Protein AF-A0A920VU21-F1 (afdb_monomer)

Sequence (80 aa):
MLNFELIKKAEINSEFYPFFTIQDVFLNKEDHKKIATDFPNINKGGSFHLNSLLWREIQAFKFNFLEGDQMRTILKINFK

Mean predicted aligned error: 7.99 Å

Structure (mmCIF, N/CA/C/O backbone):
data_AF-A0A920VU21-F1
#
_entry.id   AF-A0A920VU21-F1
#
loop_
_atom_site.group_PDB
_atom_site.id
_atom_site.type_symbol
_atom_site.label_atom_id
_atom_site.label_alt_id
_atom_site.label_comp_id
_atom_site.label_asym_id
_atom_site.label_entity_id
_atom_site.label_seq_id
_atom_site.pdbx_PDB_ins_code
_atom_site.Cartn_x
_atom_site.Cartn_y
_atom_site.Cartn_z
_atom_site.occupancy
_atom_site.B_iso_or_equiv
_atom_site.auth_seq_id
_atom_site.auth_comp_id
_atom_site.auth_asym_id
_atom_site.auth_atom_id
_atom_site.pdbx_PDB_model_num
ATOM 1 N N . MET A 1 1 ? 2.974 7.551 -6.952 1.00 76.62 1 MET A N 1
ATOM 2 C CA . MET A 1 1 ? 2.759 8.114 -5.598 1.00 76.62 1 MET A CA 1
ATOM 3 C C . MET A 1 1 ? 1.389 7.682 -5.088 1.00 76.62 1 MET A C 1
ATOM 5 O O . MET A 1 1 ? 0.462 7.603 -5.889 1.00 76.62 1 MET A O 1
ATOM 9 N N . LEU A 1 2 ? 1.273 7.346 -3.799 1.00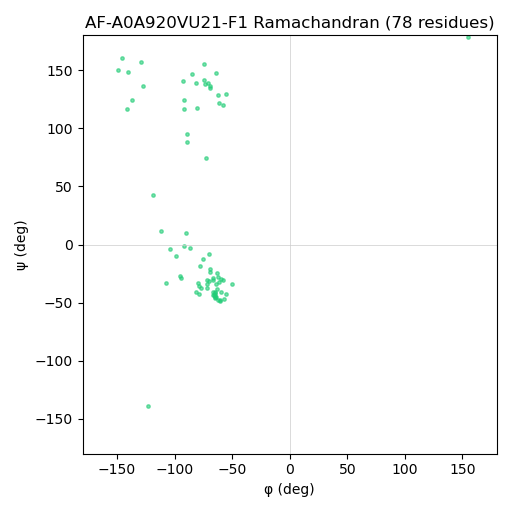 85.50 2 LEU A N 1
ATOM 10 C CA . LEU A 1 2 ? 0.034 6.829 -3.201 1.00 85.50 2 LEU A CA 1
ATOM 11 C C . LEU A 1 2 ? -0.900 7.965 -2.765 1.00 85.50 2 LEU A C 1
ATOM 13 O O . LEU A 1 2 ? -0.441 9.009 -2.302 1.00 85.50 2 LEU A O 1
ATOM 17 N N . ASN A 1 3 ? -2.207 7.743 -2.863 1.00 89.75 3 ASN A N 1
ATOM 18 C CA . ASN A 1 3 ? -3.227 8.650 -2.358 1.00 89.75 3 ASN A CA 1
ATOM 19 C C . ASN A 1 3 ? -3.572 8.314 -0.898 1.00 89.75 3 ASN A C 1
ATOM 21 O O . ASN A 1 3 ? -4.494 7.550 -0.620 1.00 89.75 3 ASN A O 1
ATOM 25 N N . PHE A 1 4 ? -2.839 8.900 0.049 1.00 88.75 4 PHE A N 1
ATOM 26 C CA . PHE A 1 4 ? -3.041 8.645 1.480 1.00 88.75 4 PHE A CA 1
ATOM 27 C C . PHE A 1 4 ? -4.409 9.083 2.016 1.00 88.75 4 PHE A C 1
ATOM 29 O O . PHE A 1 4 ? -4.875 8.525 3.006 1.00 88.75 4 PHE A O 1
ATOM 36 N N . GLU A 1 5 ? -5.074 10.039 1.368 1.00 90.12 5 GLU A N 1
ATOM 37 C CA . GLU A 1 5 ? -6.421 10.456 1.765 1.00 90.12 5 GLU A CA 1
ATOM 38 C C . GLU A 1 5 ? -7.469 9.393 1.425 1.00 90.12 5 GLU A C 1
ATOM 40 O O . GLU A 1 5 ? -8.403 9.198 2.202 1.00 90.12 5 GLU A O 1
ATOM 45 N N . LEU A 1 6 ? -7.290 8.651 0.324 1.00 91.12 6 LEU A N 1
ATOM 46 C CA . LEU A 1 6 ? -8.105 7.463 0.047 1.00 91.12 6 LEU A CA 1
ATOM 47 C C . LEU A 1 6 ? -7.857 6.369 1.088 1.00 91.12 6 LEU A C 1
ATOM 49 O O . LEU A 1 6 ? -8.812 5.765 1.564 1.00 91.12 6 LEU A O 1
ATOM 53 N N . ILE A 1 7 ? -6.600 6.162 1.498 1.00 90.69 7 ILE A N 1
ATOM 54 C CA . ILE A 1 7 ? -6.257 5.145 2.505 1.00 90.69 7 ILE A CA 1
ATOM 55 C C . ILE A 1 7 ? -6.872 5.463 3.867 1.00 90.69 7 ILE A C 1
ATOM 57 O O . ILE A 1 7 ? -7.450 4.584 4.500 1.00 90.69 7 ILE A O 1
ATOM 61 N N . LYS A 1 8 ? -6.817 6.722 4.306 1.00 89.56 8 LYS A N 1
ATOM 62 C CA . LYS A 1 8 ? -7.430 7.154 5.573 1.00 89.56 8 LYS A CA 1
ATOM 63 C C . LYS A 1 8 ? -8.944 6.958 5.617 1.00 89.56 8 LYS A C 1
ATOM 65 O O . LYS A 1 8 ? -9.488 6.755 6.694 1.00 89.56 8 LYS A O 1
ATOM 70 N N . LYS A 1 9 ? -9.617 7.077 4.471 1.00 90.81 9 LYS A N 1
ATOM 71 C CA . LYS A 1 9 ? -11.078 6.966 4.353 1.00 90.81 9 LYS A CA 1
ATOM 72 C C . LYS A 1 9 ? -11.548 5.544 4.047 1.00 90.81 9 LYS A C 1
ATOM 74 O O . LYS A 1 9 ? -12.751 5.343 3.911 1.00 90.81 9 LYS A O 1
ATOM 79 N N . ALA A 1 10 ? -10.628 4.591 3.894 1.00 91.94 10 ALA A N 1
ATOM 80 C CA . ALA A 1 10 ? -10.978 3.210 3.613 1.00 91.94 10 ALA A CA 1
ATOM 81 C C . ALA A 1 10 ? -11.790 2.632 4.779 1.00 91.94 10 ALA A C 1
ATOM 83 O O . ALA A 1 10 ? -11.391 2.732 5.940 1.00 91.94 10 ALA A O 1
ATOM 84 N N . GLU A 1 11 ? -12.935 2.039 4.455 1.00 91.88 11 GLU A N 1
ATOM 85 C CA . GLU A 1 11 ? -13.777 1.369 5.436 1.00 91.88 11 GLU A CA 1
ATOM 86 C C . GLU A 1 11 ? -13.084 0.098 5.935 1.00 91.88 11 GLU A C 1
ATOM 88 O O . GLU A 1 11 ? -12.495 -0.663 5.161 1.00 91.88 11 GLU A O 1
ATOM 93 N N . ILE A 1 12 ? -13.140 -0.112 7.248 1.00 91.75 12 ILE A N 1
ATOM 94 C CA . ILE A 1 12 ? -12.545 -1.276 7.893 1.00 91.75 12 ILE A CA 1
ATOM 95 C C . ILE A 1 12 ? -13.611 -2.357 7.968 1.00 91.75 12 ILE A C 1
ATOM 97 O O . ILE A 1 12 ? -14.615 -2.201 8.661 1.00 91.75 12 ILE A O 1
ATOM 101 N N . ASN A 1 13 ? -13.365 -3.471 7.287 1.00 91.88 13 ASN A N 1
ATOM 102 C CA . ASN A 1 13 ? -14.137 -4.681 7.490 1.00 91.88 13 ASN A CA 1
ATOM 103 C C . ASN A 1 13 ? -13.606 -5.386 8.744 1.00 91.88 13 ASN A C 1
ATOM 105 O O . ASN A 1 13 ? -12.444 -5.792 8.794 1.00 91.88 13 ASN A O 1
ATOM 109 N N . SER A 1 14 ? -14.467 -5.514 9.751 1.00 90.12 14 SER A N 1
ATOM 110 C CA . SER A 1 14 ? -14.185 -6.158 11.037 1.00 90.12 14 SER A CA 1
ATOM 111 C C . SER A 1 14 ? -14.955 -7.468 11.244 1.00 90.12 14 SER A C 1
ATOM 113 O O . SER A 1 14 ? -14.978 -7.985 12.357 1.00 90.12 14 SER A O 1
ATOM 115 N N . GLU A 1 15 ? -15.584 -8.016 10.196 1.00 90.44 15 GLU A N 1
ATOM 116 C CA . GLU A 1 15 ? -16.354 -9.268 10.274 1.00 90.44 15 GLU A CA 1
ATOM 117 C C . GLU A 1 15 ? -15.459 -10.469 10.628 1.00 90.44 15 GLU A C 1
ATOM 119 O O . GLU A 1 15 ? -15.872 -11.372 11.354 1.00 90.44 15 GLU A O 1
ATOM 124 N N . PHE A 1 16 ? -14.207 -10.448 10.161 1.00 87.31 16 PHE A N 1
ATOM 125 C CA . PHE A 1 16 ? -13.179 -11.450 10.457 1.00 87.31 16 PHE A CA 1
ATOM 126 C C . PHE A 1 16 ? -11.938 -10.783 11.072 1.00 87.31 16 PHE A C 1
ATOM 128 O O . PHE A 1 16 ? -12.047 -9.879 11.897 1.00 87.31 16 PHE A O 1
ATOM 135 N N . TYR A 1 17 ? -10.734 -11.212 10.675 1.00 87.38 17 TYR A N 1
ATOM 136 C CA . TYR A 1 17 ? -9.522 -10.464 10.988 1.00 87.38 17 TYR A CA 1
ATOM 137 C C . TYR A 1 17 ? -9.609 -9.077 10.334 1.00 87.38 17 TYR A C 1
ATOM 139 O O . TYR A 1 17 ? -9.762 -9.029 9.112 1.00 87.38 17 TYR A O 1
ATOM 147 N N . PRO A 1 18 ? -9.523 -7.973 11.101 1.00 89.12 18 PRO A N 1
ATOM 148 C CA . PRO A 1 18 ? -9.753 -6.641 10.568 1.00 89.12 18 PRO A CA 1
ATOM 149 C C . PRO A 1 18 ? -8.866 -6.331 9.366 1.00 89.12 18 PRO A C 1
ATOM 151 O O . PRO A 1 18 ? -7.643 -6.477 9.423 1.00 89.12 18 PRO A O 1
ATOM 154 N N . PHE A 1 19 ? -9.480 -5.865 8.284 1.00 91.94 19 PHE A N 1
ATOM 155 C CA . PHE A 1 19 ? -8.763 -5.433 7.091 1.00 91.94 19 PHE A CA 1
ATOM 156 C C . PHE A 1 19 ? -9.473 -4.262 6.415 1.00 91.94 19 PHE A C 1
ATOM 158 O O . PHE A 1 19 ? -10.660 -4.021 6.614 1.00 91.94 19 PHE A O 1
ATOM 165 N N . PHE A 1 20 ? -8.738 -3.536 5.580 1.00 92.31 20 PHE A N 1
ATOM 166 C CA . PHE A 1 20 ? -9.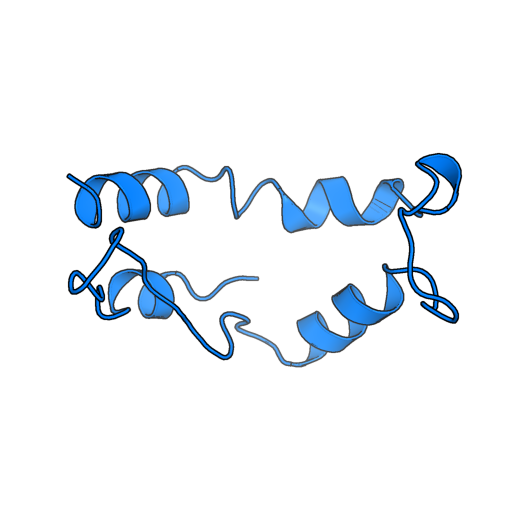307 -2.581 4.636 1.00 92.31 20 PHE A CA 1
ATOM 167 C C . PHE A 1 20 ? -8.735 -2.862 3.249 1.00 92.31 20 PHE A C 1
ATOM 169 O O . PHE A 1 20 ? -7.660 -3.452 3.111 1.00 92.31 20 PHE A O 1
ATOM 176 N N . THR A 1 21 ? -9.447 -2.436 2.212 1.00 91.88 21 THR A N 1
ATOM 177 C CA . THR A 1 21 ? -9.003 -2.594 0.827 1.00 91.88 21 THR A CA 1
ATOM 178 C C . THR A 1 21 ? -9.338 -1.358 0.009 1.00 91.88 21 THR A C 1
ATOM 180 O O . THR A 1 21 ? -10.316 -0.661 0.273 1.00 91.88 21 THR A O 1
ATOM 183 N N . ILE A 1 22 ? -8.497 -1.072 -0.979 1.00 91.44 22 ILE A N 1
ATOM 184 C CA . ILE A 1 22 ? -8.661 0.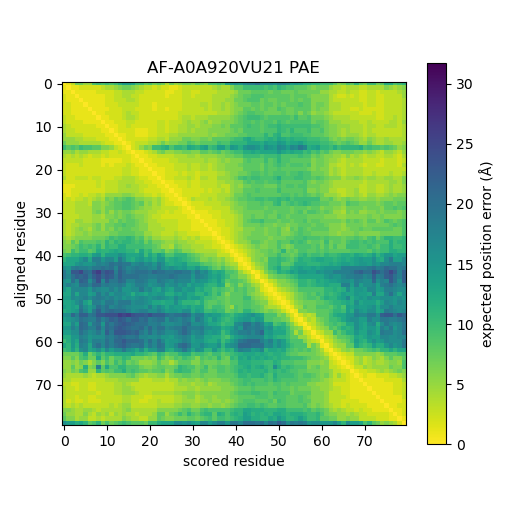030 -1.922 1.00 91.44 22 ILE A CA 1
ATOM 185 C C . ILE A 1 22 ? -8.308 -0.534 -3.287 1.00 91.44 22 ILE A C 1
ATOM 187 O O . ILE A 1 22 ? -7.221 -1.079 -3.467 1.00 91.44 22 ILE A O 1
ATOM 191 N N . GLN A 1 23 ? -9.228 -0.411 -4.239 1.00 89.81 23 GLN A N 1
ATOM 192 C CA . GLN A 1 23 ? -9.056 -0.996 -5.566 1.00 89.81 23 GLN A CA 1
ATOM 193 C C . GLN A 1 23 ? -7.909 -0.339 -6.346 1.00 89.81 23 GLN A C 1
ATOM 195 O O . GLN A 1 23 ? -7.134 -1.032 -6.999 1.00 89.81 23 GLN A O 1
ATOM 200 N N . ASP A 1 24 ? -7.790 0.987 -6.256 1.00 90.81 24 ASP A N 1
ATOM 201 C CA . ASP A 1 24 ? -6.702 1.754 -6.854 1.00 90.81 24 ASP A CA 1
ATOM 202 C C . ASP A 1 24 ? -6.267 2.882 -5.915 1.00 90.81 24 ASP A C 1
ATOM 204 O O . ASP A 1 24 ? -7.039 3.780 -5.580 1.00 90.81 24 ASP A O 1
ATOM 208 N N . VAL A 1 25 ? -5.021 2.803 -5.460 1.00 89.06 25 VAL A N 1
ATOM 209 C CA . VAL A 1 25 ? -4.425 3.745 -4.507 1.00 89.06 25 VAL A CA 1
ATOM 210 C C . VAL A 1 25 ? -3.471 4.730 -5.191 1.00 89.06 25 VAL A C 1
ATOM 212 O O . VAL A 1 25 ? -2.924 5.618 -4.532 1.00 89.06 25 VAL A O 1
ATOM 215 N N . PHE A 1 26 ? -3.224 4.591 -6.494 1.00 88.75 26 PHE A N 1
ATOM 216 C CA . PHE A 1 26 ? -2.268 5.434 -7.201 1.00 88.75 26 PHE A CA 1
ATOM 217 C C . PHE A 1 26 ? -2.897 6.774 -7.587 1.00 88.75 26 PHE A C 1
ATOM 219 O O . PHE A 1 26 ? -4.040 6.852 -8.022 1.00 88.75 26 PHE A O 1
ATOM 226 N N . LEU A 1 27 ? -2.132 7.859 -7.435 1.00 87.06 27 LEU A N 1
ATOM 227 C CA . LEU A 1 27 ? -2.564 9.187 -7.883 1.00 87.06 27 LEU A CA 1
ATOM 228 C C . LEU A 1 27 ? -2.552 9.314 -9.415 1.00 87.06 27 LEU A C 1
ATOM 230 O O . LEU A 1 27 ? -3.359 10.052 -9.970 1.00 87.06 27 LEU A O 1
ATOM 234 N N . ASN A 1 28 ? -1.642 8.596 -10.082 1.00 87.38 28 ASN A N 1
ATOM 235 C CA . ASN A 1 28 ? -1.376 8.716 -11.513 1.00 87.38 28 ASN A CA 1
ATOM 236 C C . ASN A 1 28 ? -1.440 7.348 -12.195 1.00 87.38 28 ASN A C 1
ATOM 238 O O . ASN A 1 28 ? -0.837 6.383 -11.722 1.00 87.38 28 ASN A O 1
ATOM 242 N N . LYS A 1 29 ? -2.089 7.275 -13.362 1.00 85.12 29 LYS A N 1
ATOM 243 C CA . LYS A 1 29 ? -2.236 6.010 -14.100 1.00 85.12 29 LYS A CA 1
ATOM 244 C C . LYS A 1 29 ? -0.918 5.504 -14.692 1.00 85.12 29 LYS A C 1
ATOM 246 O O . LYS A 1 29 ? -0.749 4.309 -14.940 1.00 85.12 29 LYS A O 1
ATOM 251 N N . GLU A 1 30 ? 0.032 6.402 -14.921 1.00 84.31 30 GLU A N 1
ATOM 252 C CA . GLU A 1 30 ? 1.377 6.082 -15.395 1.00 84.31 30 GLU A CA 1
ATOM 253 C C . GLU A 1 30 ? 2.138 5.210 -14.389 1.00 84.31 30 GLU A C 1
ATOM 255 O O . GLU A 1 30 ? 2.979 4.404 -14.794 1.00 84.31 30 GLU A O 1
ATOM 260 N N . ASP A 1 31 ? 1.819 5.326 -13.094 1.00 81.00 31 ASP A N 1
ATOM 261 C CA . ASP A 1 31 ? 2.452 4.530 -12.044 1.00 81.00 31 ASP A CA 1
ATOM 262 C 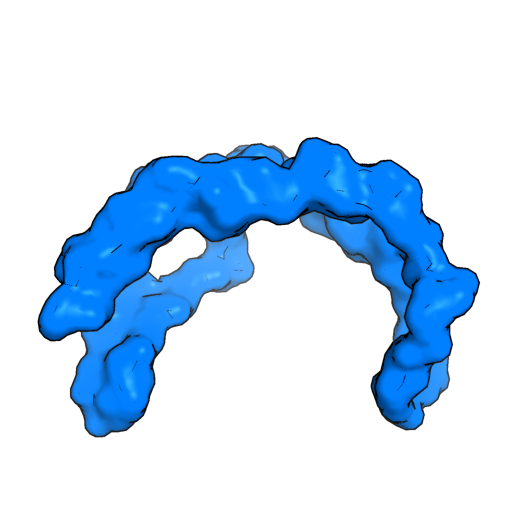C . ASP A 1 31 ? 2.089 3.041 -12.167 1.00 81.00 31 ASP A C 1
ATOM 264 O O . ASP A 1 31 ? 2.940 2.196 -11.896 1.00 81.00 31 ASP A O 1
ATOM 268 N N . HIS A 1 32 ? 0.896 2.692 -12.675 1.00 83.00 32 HIS A N 1
ATOM 269 C CA . HIS A 1 32 ? 0.538 1.288 -12.925 1.00 83.00 32 HIS A CA 1
ATOM 270 C C . HIS A 1 32 ? 1.475 0.632 -13.932 1.00 83.00 32 HIS A C 1
ATOM 272 O O . HIS A 1 32 ? 1.959 -0.474 -13.700 1.00 83.00 32 HIS A O 1
ATOM 278 N N . LYS A 1 33 ? 1.730 1.314 -15.057 1.00 82.25 33 LYS A N 1
ATOM 279 C CA . LYS A 1 33 ? 2.576 0.778 -16.130 1.00 82.25 33 LYS A CA 1
ATOM 280 C C . LYS A 1 33 ? 4.007 0.598 -15.644 1.00 82.25 33 LYS A C 1
ATOM 282 O O . LYS A 1 33 ? 4.563 -0.469 -15.860 1.00 82.25 33 LYS A O 1
ATOM 287 N N . LYS A 1 34 ? 4.549 1.597 -14.938 1.00 78.44 34 LYS A N 1
ATOM 288 C CA . LYS A 1 34 ? 5.890 1.529 -14.335 1.00 78.44 34 LYS A CA 1
ATOM 289 C C . LYS A 1 34 ? 6.012 0.345 -13.379 1.00 78.44 34 LYS A C 1
ATOM 291 O O . LYS A 1 34 ? 6.947 -0.433 -13.474 1.00 78.44 34 LYS A O 1
ATOM 296 N N . ILE A 1 35 ? 5.026 0.156 -12.501 1.00 76.75 35 ILE A N 1
ATOM 297 C CA . ILE A 1 35 ? 5.034 -0.964 -11.557 1.00 76.75 35 ILE A CA 1
ATOM 298 C C . ILE A 1 35 ? 4.968 -2.300 -12.288 1.00 76.75 35 ILE A C 1
ATOM 300 O O . ILE A 1 35 ? 5.723 -3.199 -11.936 1.00 76.75 35 ILE A O 1
ATOM 304 N N . ALA A 1 36 ? 4.090 -2.432 -13.282 1.00 78.25 36 ALA A N 1
ATOM 305 C CA . ALA A 1 36 ? 3.927 -3.672 -14.030 1.00 78.25 36 ALA A CA 1
ATOM 306 C C . ALA A 1 36 ? 5.199 -4.057 -14.800 1.00 78.25 36 ALA A C 1
ATOM 308 O O . ALA A 1 36 ? 5.541 -5.235 -14.836 1.00 78.25 36 ALA A O 1
ATOM 309 N N . THR A 1 37 ? 5.919 -3.083 -15.369 1.00 77.12 37 THR A N 1
ATOM 310 C CA . THR A 1 37 ? 7.179 -3.333 -16.090 1.00 77.12 37 THR A CA 1
ATOM 311 C C . THR A 1 37 ? 8.330 -3.757 -15.182 1.00 77.12 37 THR A C 1
ATOM 313 O O . THR A 1 37 ? 9.272 -4.378 -15.664 1.00 77.12 37 THR A O 1
ATOM 316 N N . ASP A 1 38 ? 8.256 -3.457 -13.883 1.00 72.00 38 ASP A N 1
ATOM 317 C CA . ASP A 1 38 ? 9.308 -3.819 -12.927 1.00 72.00 38 ASP A CA 1
ATOM 318 C C . ASP A 1 38 ? 9.264 -5.301 -12.518 1.00 72.00 38 ASP A C 1
ATOM 320 O O . ASP A 1 38 ? 10.240 -5.832 -11.978 1.00 72.00 38 ASP A O 1
ATOM 324 N N . PHE A 1 39 ? 8.130 -5.975 -12.727 1.00 72.69 39 PHE A N 1
ATOM 325 C CA . PHE A 1 39 ? 7.983 -7.388 -12.397 1.00 72.69 39 PHE A CA 1
ATOM 326 C C . PHE A 1 39 ? 8.325 -8.268 -13.604 1.00 72.69 39 PHE A C 1
ATOM 328 O O . PHE A 1 39 ? 7.962 -7.946 -14.736 1.00 72.69 39 PHE A O 1
ATOM 335 N N . PRO A 1 40 ? 9.006 -9.408 -13.388 1.00 71.94 40 PRO A N 1
ATOM 336 C CA . PRO A 1 40 ? 9.267 -10.350 -14.464 1.00 71.94 40 PRO A CA 1
ATOM 337 C C . PRO A 1 40 ? 7.953 -10.930 -15.004 1.00 71.94 40 PRO A C 1
ATOM 339 O O . PRO A 1 40 ? 7.004 -11.155 -14.251 1.00 71.94 40 PRO A O 1
ATOM 342 N N . ASN A 1 41 ? 7.918 -11.232 -16.305 1.00 73.31 41 ASN A N 1
ATOM 343 C CA . ASN A 1 41 ? 6.783 -11.923 -16.917 1.00 73.31 41 ASN A CA 1
ATOM 344 C C . ASN A 1 41 ? 6.538 -13.276 -16.226 1.00 73.31 41 ASN A C 1
ATOM 346 O O . ASN A 1 41 ? 7.407 -14.155 -16.208 1.00 73.31 41 ASN A O 1
ATOM 350 N N . ILE A 1 42 ? 5.343 -13.437 -15.653 1.00 68.12 42 ILE A N 1
ATOM 351 C CA . ILE A 1 42 ? 4.950 -14.631 -14.902 1.00 68.12 42 ILE A CA 1
ATOM 352 C C . ILE A 1 42 ? 4.337 -15.637 -15.872 1.00 68.12 42 ILE A C 1
ATOM 354 O O . ILE A 1 42 ? 3.148 -15.593 -16.175 1.00 68.12 42 ILE A O 1
ATOM 358 N N . ASN A 1 43 ? 5.160 -16.563 -16.359 1.00 68.94 43 ASN A N 1
ATOM 359 C CA . ASN A 1 43 ? 4.733 -17.525 -17.382 1.00 68.94 43 ASN A CA 1
ATOM 360 C C . ASN A 1 43 ? 4.357 -18.898 -16.795 1.00 68.94 43 ASN A C 1
ATOM 362 O O . ASN A 1 43 ? 3.849 -19.756 -17.515 1.00 68.94 43 ASN A O 1
ATOM 366 N N . LYS A 1 44 ? 4.640 -19.131 -15.506 1.00 65.19 44 LYS A N 1
ATOM 367 C CA . LYS A 1 44 ? 4.307 -20.348 -14.745 1.00 65.19 44 LYS A CA 1
ATOM 368 C C . LYS A 1 44 ? 4.085 -19.989 -13.272 1.00 65.19 44 LYS A C 1
ATOM 370 O O . LYS A 1 44 ? 4.701 -19.050 -12.776 1.00 65.19 44 LYS A O 1
ATOM 375 N N . GLY A 1 45 ? 3.227 -20.740 -12.582 1.00 67.25 45 GLY A N 1
ATOM 376 C CA . GLY A 1 45 ? 3.032 -20.602 -11.134 1.00 67.25 45 GLY A CA 1
ATOM 377 C C . GLY A 1 45 ? 4.237 -21.125 -10.343 1.00 67.25 45 GLY A C 1
ATOM 378 O O . GLY A 1 45 ? 4.805 -22.156 -10.701 1.00 67.25 45 GLY A O 1
ATOM 379 N N . GLY A 1 46 ? 4.630 -20.415 -9.283 1.00 70.06 46 GLY A N 1
ATOM 380 C CA . GLY A 1 46 ? 5.756 -20.771 -8.414 1.00 70.06 46 GLY A CA 1
ATOM 381 C C . GLY A 1 46 ? 6.360 -19.559 -7.696 1.00 70.06 46 GLY A C 1
ATOM 382 O O . GLY A 1 46 ? 5.917 -18.427 -7.883 1.00 70.06 46 GLY A O 1
ATOM 383 N N . SER A 1 47 ? 7.373 -19.796 -6.863 1.00 65.06 47 SER A N 1
ATOM 384 C CA . SER A 1 47 ? 8.174 -18.749 -6.217 1.00 65.06 47 SER A CA 1
ATOM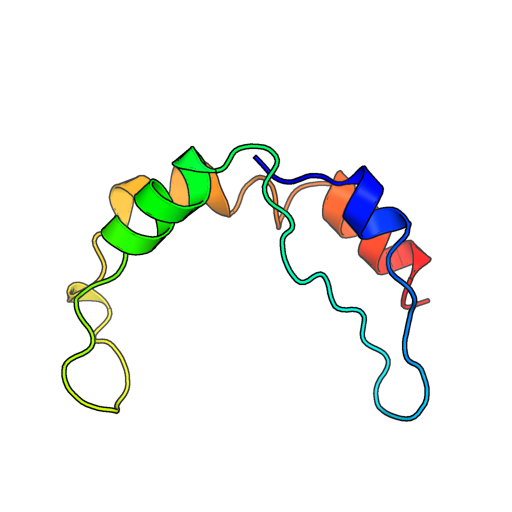 385 C C . SER A 1 47 ? 9.147 -18.093 -7.205 1.00 65.06 47 SER A C 1
ATOM 387 O O . SER A 1 47 ? 9.770 -18.786 -8.010 1.00 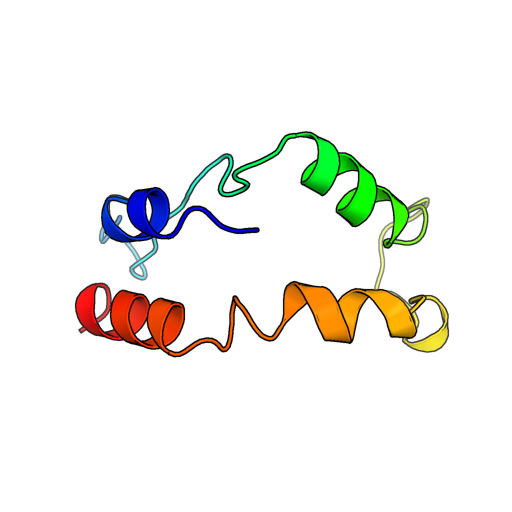65.06 47 SER A O 1
ATOM 389 N N . PHE A 1 48 ? 9.340 -16.776 -7.108 1.00 66.31 48 PHE A N 1
ATOM 390 C CA . PHE A 1 48 ? 10.380 -16.071 -7.863 1.00 66.31 48 PHE A CA 1
ATOM 391 C C . PHE A 1 48 ? 11.763 -16.360 -7.282 1.00 66.31 48 PHE A C 1
ATOM 393 O O . PHE A 1 48 ? 11.954 -16.333 -6.065 1.00 66.31 48 PHE A O 1
ATOM 400 N N . HIS A 1 49 ? 12.754 -16.572 -8.147 1.00 66.19 49 HIS A N 1
ATOM 401 C CA . HIS A 1 49 ? 14.143 -16.528 -7.707 1.00 66.19 49 HIS A CA 1
ATO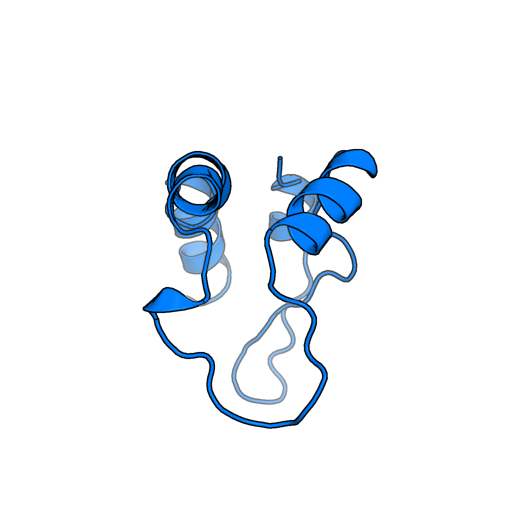M 402 C C . HIS A 1 49 ? 14.506 -15.077 -7.364 1.00 66.19 49 HIS A C 1
ATOM 404 O O . HIS A 1 49 ? 14.227 -14.170 -8.140 1.00 66.19 49 HIS A O 1
ATOM 410 N N . LEU A 1 50 ? 15.177 -14.842 -6.231 1.00 64.50 50 LEU A N 1
ATOM 411 C CA . LEU A 1 50 ? 15.626 -13.495 -5.829 1.00 64.50 50 LEU A CA 1
ATOM 412 C C . LEU A 1 50 ? 16.387 -12.764 -6.949 1.00 64.50 50 LEU A C 1
ATOM 414 O O . LEU A 1 50 ? 16.230 -11.562 -7.132 1.00 64.50 50 LEU A O 1
ATOM 418 N N . ASN A 1 51 ? 17.138 -13.515 -7.755 1.00 68.81 51 ASN A N 1
ATOM 419 C CA . ASN A 1 51 ? 17.939 -12.992 -8.859 1.00 68.81 51 ASN A CA 1
ATOM 420 C C . ASN A 1 51 ? 17.120 -12.601 -10.106 1.00 68.81 51 ASN A C 1
ATOM 422 O O . ASN A 1 51 ? 17.669 -11.963 -10.998 1.00 68.81 51 ASN A O 1
ATOM 426 N N . SER A 1 52 ? 15.838 -12.983 -10.206 1.00 68.00 52 SER A N 1
ATOM 427 C CA . SER A 1 52 ? 14.965 -12.601 -11.331 1.00 68.00 52 SER A CA 1
ATOM 428 C C . SER A 1 52 ? 14.270 -11.253 -11.131 1.00 68.00 52 SER A C 1
ATOM 430 O O . SER A 1 52 ? 13.532 -10.807 -12.005 1.00 68.00 52 SER A O 1
ATOM 432 N N . LEU A 1 53 ? 14.468 -10.618 -9.977 1.00 64.25 53 LEU A N 1
ATOM 433 C CA . LEU A 1 53 ? 13.925 -9.300 -9.684 1.00 64.25 53 LEU A CA 1
ATOM 434 C C . LEU A 1 53 ? 14.958 -8.247 -10.092 1.00 64.25 53 LEU A C 1
ATOM 436 O O . 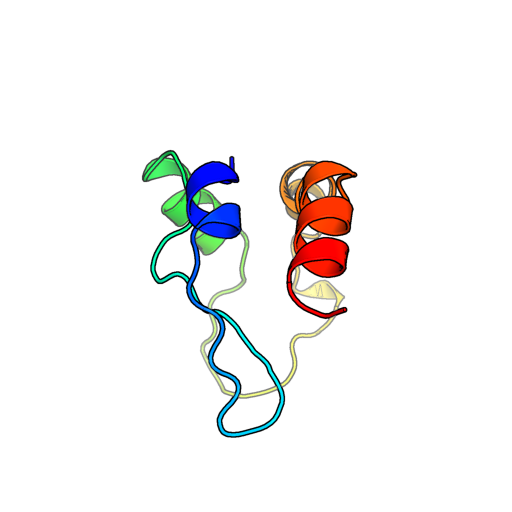LEU A 1 53 ? 16.089 -8.253 -9.602 1.00 64.25 53 LEU A O 1
ATOM 440 N N . LEU A 1 54 ? 14.568 -7.305 -10.952 1.00 64.94 54 LEU A N 1
ATOM 441 C CA . LEU A 1 54 ? 15.343 -6.089 -11.213 1.00 64.94 54 LEU A CA 1
ATOM 442 C C . LEU A 1 54 ? 15.227 -5.164 -9.985 1.00 64.94 54 LEU A C 1
ATOM 444 O O . LEU A 1 54 ? 14.506 -4.174 -9.952 1.00 64.94 54 LEU A O 1
ATOM 448 N N . TRP A 1 55 ? 15.930 -5.546 -8.918 1.00 58.59 55 TRP A N 1
ATOM 449 C CA . TRP A 1 55 ? 15.766 -5.054 -7.544 1.00 58.59 55 TRP A CA 1
ATOM 450 C C . TRP A 1 55 ? 16.213 -3.593 -7.319 1.00 58.59 55 TRP A C 1
ATOM 452 O O . TRP A 1 55 ? 15.998 -3.031 -6.243 1.00 58.59 55 TRP A O 1
ATOM 462 N N . ARG A 1 56 ? 16.858 -2.960 -8.311 1.00 55.72 56 ARG A N 1
ATOM 463 C CA . ARG A 1 56 ? 17.481 -1.632 -8.158 1.00 55.72 56 ARG A CA 1
ATOM 464 C C . ARG A 1 56 ? 16.496 -0.464 -8.213 1.00 55.72 56 ARG A C 1
ATOM 466 O O . ARG A 1 56 ? 16.686 0.494 -7.474 1.00 55.72 56 ARG A O 1
ATOM 473 N N . GLU A 1 57 ? 15.449 -0.537 -9.030 1.00 54.56 57 GLU A N 1
ATOM 474 C CA . GLU A 1 57 ? 14.542 0.607 -9.245 1.00 54.56 57 GLU A CA 1
ATOM 475 C C . GLU A 1 57 ? 13.305 0.553 -8.328 1.00 54.56 57 GLU A C 1
ATOM 477 O O . GLU A 1 57 ? 12.810 1.581 -7.865 1.00 54.56 57 GLU A O 1
ATOM 482 N N . ILE A 1 58 ? 12.882 -0.657 -7.943 1.00 53.81 58 ILE A N 1
ATOM 483 C CA . ILE A 1 58 ? 11.754 -0.907 -7.032 1.00 53.81 58 ILE A CA 1
ATOM 484 C C . ILE A 1 58 ? 12.023 -0.373 -5.616 1.00 53.81 58 ILE A C 1
ATOM 486 O O . ILE A 1 58 ? 11.125 0.204 -4.997 1.00 53.81 58 ILE A O 1
ATOM 490 N N . GLN A 1 59 ? 13.243 -0.549 -5.092 1.00 54.91 59 GLN A N 1
ATOM 491 C CA . GLN A 1 59 ? 13.544 -0.220 -3.695 1.00 54.91 59 GLN A CA 1
ATOM 492 C C . GLN A 1 59 ? 13.426 1.275 -3.390 1.00 54.91 59 GLN A C 1
ATOM 494 O O . GLN A 1 59 ? 12.805 1.659 -2.402 1.00 54.91 59 GLN A O 1
ATOM 499 N N . ALA A 1 60 ? 13.998 2.115 -4.253 1.00 54.03 60 ALA A N 1
ATOM 500 C CA . ALA A 1 60 ? 14.084 3.549 -4.002 1.00 54.03 60 ALA A CA 1
ATOM 501 C C . ALA A 1 60 ? 12.716 4.248 -4.089 1.00 54.03 60 ALA A C 1
ATOM 503 O O . ALA A 1 60 ? 12.473 5.221 -3.375 1.00 54.03 60 ALA A O 1
ATOM 504 N N . PHE A 1 61 ? 11.812 3.751 -4.943 1.00 53.97 61 PHE A N 1
ATOM 505 C CA . PHE A 1 61 ? 10.532 4.410 -5.207 1.00 53.97 61 PHE A CA 1
ATOM 506 C C . PHE A 1 61 ? 9.365 3.867 -4.366 1.00 53.97 61 PHE A C 1
ATOM 508 O O . PHE A 1 61 ? 8.416 4.612 -4.128 1.00 53.97 61 PHE A O 1
ATOM 515 N N . LYS A 1 62 ? 9.388 2.597 -3.917 1.00 59.16 62 LYS A N 1
ATOM 516 C CA . LYS A 1 62 ? 8.180 1.934 -3.372 1.00 59.16 62 LYS A CA 1
ATOM 517 C C . LYS A 1 62 ? 8.165 1.731 -1.852 1.00 59.16 62 LYS A C 1
ATOM 519 O O . LYS A 1 62 ? 7.090 1.855 -1.266 1.00 59.16 62 LYS A O 1
ATOM 524 N N . PHE A 1 63 ? 9.303 1.492 -1.193 1.00 60.88 63 PHE A N 1
ATOM 525 C CA . PHE A 1 63 ? 9.297 1.235 0.259 1.00 60.88 63 PHE A CA 1
ATOM 526 C C . PHE A 1 63 ? 9.123 2.500 1.092 1.00 60.88 63 PHE A C 1
ATOM 528 O O . PHE A 1 63 ? 8.346 2.482 2.035 1.00 60.88 63 PHE A O 1
ATOM 535 N N . ASN A 1 64 ? 9.711 3.629 0.691 1.00 66.12 64 ASN A N 1
ATOM 536 C CA . ASN A 1 64 ? 9.640 4.865 1.482 1.00 66.12 64 ASN A CA 1
ATOM 537 C C . ASN A 1 64 ? 8.204 5.348 1.764 1.00 66.12 64 ASN A C 1
ATOM 539 O O . ASN A 1 64 ? 7.957 5.960 2.799 1.00 66.12 64 ASN A O 1
ATOM 543 N N . PHE A 1 65 ? 7.245 5.079 0.870 1.00 70.06 65 PHE A N 1
ATOM 544 C CA . PHE A 1 65 ? 5.845 5.465 1.083 1.00 70.06 65 PHE A CA 1
ATOM 545 C C . PHE A 1 65 ? 5.093 4.477 1.979 1.00 70.06 65 PHE A C 1
ATOM 547 O O . PHE A 1 65 ? 4.327 4.900 2.843 1.00 70.06 65 PHE A O 1
ATOM 554 N N . LEU A 1 66 ? 5.318 3.173 1.797 1.00 75.06 66 LEU A N 1
ATOM 555 C CA . LEU A 1 66 ? 4.689 2.122 2.607 1.00 75.06 66 LEU A CA 1
ATOM 556 C C . LEU A 1 66 ? 5.267 2.078 4.027 1.00 75.06 66 LEU A C 1
ATOM 558 O O . LEU A 1 66 ? 4.539 1.893 4.997 1.00 75.06 66 LEU A O 1
ATOM 562 N N . GLU A 1 67 ? 6.568 2.315 4.148 1.00 73.00 67 GLU A N 1
ATOM 563 C CA . GLU A 1 67 ? 7.310 2.449 5.401 1.00 73.00 67 GLU A CA 1
ATOM 564 C C . GLU A 1 67 ? 7.355 3.904 5.887 1.00 73.00 67 GLU A C 1
ATOM 566 O O . GLU A 1 67 ? 8.099 4.228 6.812 1.00 73.00 67 GLU A O 1
ATOM 571 N N . GLY A 1 68 ? 6.584 4.801 5.274 1.00 81.69 68 GLY A N 1
ATOM 572 C CA . GLY A 1 68 ? 6.520 6.202 5.668 1.00 81.69 68 GLY A CA 1
ATOM 573 C C . GLY A 1 68 ? 5.733 6.398 6.966 1.00 81.69 68 GLY A C 1
ATOM 574 O O . GLY A 1 68 ? 4.829 5.626 7.302 1.00 81.69 68 GLY A O 1
ATOM 575 N N . ASP A 1 69 ? 6.018 7.488 7.683 1.00 85.75 69 ASP A N 1
ATOM 576 C CA . ASP A 1 69 ? 5.306 7.833 8.924 1.00 85.75 69 ASP A CA 1
ATOM 577 C C . ASP A 1 69 ? 3.801 8.027 8.716 1.00 85.75 69 ASP A C 1
ATOM 579 O O . ASP A 1 69 ? 2.999 7.728 9.606 1.00 85.75 69 ASP A O 1
ATOM 583 N N . GLN A 1 70 ? 3.400 8.464 7.519 1.00 85.81 70 GLN A N 1
ATOM 584 C CA . GLN A 1 70 ? 1.993 8.588 7.149 1.00 85.81 70 GLN A CA 1
ATOM 585 C C . GLN A 1 70 ? 1.283 7.231 7.161 1.00 85.81 70 GLN A C 1
ATOM 587 O O . GLN A 1 70 ? 0.236 7.109 7.794 1.00 85.81 70 GLN A O 1
ATOM 592 N N . MET A 1 71 ? 1.866 6.198 6.544 1.00 88.81 71 MET A N 1
ATOM 593 C CA . MET A 1 71 ? 1.274 4.859 6.529 1.00 88.81 71 MET A CA 1
ATOM 594 C C . MET A 1 71 ? 1.246 4.244 7.932 1.00 88.81 71 MET A C 1
ATOM 596 O O . MET A 1 71 ? 0.213 3.729 8.360 1.00 88.81 71 MET A O 1
ATOM 600 N N . ARG A 1 72 ? 2.337 4.382 8.703 1.00 88.50 72 ARG A N 1
ATOM 601 C CA . ARG A 1 72 ? 2.381 3.947 10.113 1.00 88.50 72 ARG A CA 1
ATOM 602 C C . ARG A 1 72 ? 1.270 4.574 10.951 1.00 88.50 72 ARG A C 1
ATOM 604 O O . ARG A 1 72 ? 0.667 3.895 11.779 1.00 88.50 72 ARG A O 1
ATOM 611 N N . THR A 1 73 ? 1.013 5.863 10.755 1.00 88.81 73 THR A N 1
ATOM 612 C CA . THR A 1 73 ? -0.030 6.588 11.492 1.00 88.81 73 THR A CA 1
ATOM 613 C C . THR A 1 73 ? -1.417 6.064 11.139 1.00 88.81 73 THR A C 1
ATOM 615 O O . THR A 1 73 ? -2.215 5.827 12.042 1.00 88.81 73 THR A O 1
ATOM 618 N N . ILE A 1 74 ? -1.686 5.819 9.854 1.00 88.38 74 ILE A N 1
ATOM 619 C CA . ILE A 1 74 ? -2.966 5.263 9.393 1.00 88.38 74 ILE A CA 1
ATOM 620 C C . ILE A 1 74 ? -3.212 3.884 10.009 1.00 88.38 74 ILE A C 1
ATOM 622 O O . ILE A 1 74 ? -4.266 3.656 10.595 1.00 88.38 74 ILE A O 1
ATOM 626 N N . LEU A 1 75 ? -2.221 2.989 9.952 1.00 89.44 75 LEU A N 1
ATOM 627 C CA . LEU A 1 75 ? -2.342 1.644 10.521 1.00 89.44 75 LEU A CA 1
ATOM 628 C C . LEU A 1 75 ? -2.623 1.678 12.032 1.00 89.44 75 LEU A C 1
ATOM 630 O O . LEU A 1 75 ? -3.475 0.935 12.510 1.00 89.44 75 LEU A O 1
ATOM 634 N N . LYS A 1 76 ? -1.968 2.580 12.777 1.00 87.38 76 LYS A N 1
ATOM 635 C CA . LYS A 1 76 ? -2.207 2.771 14.221 1.00 87.38 76 LYS A CA 1
ATOM 636 C C . LYS A 1 76 ? -3.592 3.327 14.557 1.00 87.38 76 LYS A C 1
ATOM 638 O O . LYS A 1 76 ? -4.052 3.126 15.674 1.00 87.38 76 LYS A O 1
ATOM 643 N N . ILE A 1 77 ? -4.207 4.102 13.667 1.00 85.06 77 ILE A N 1
ATOM 644 C CA . ILE A 1 77 ? -5.564 4.627 13.876 1.00 85.06 77 ILE A CA 1
ATOM 645 C C 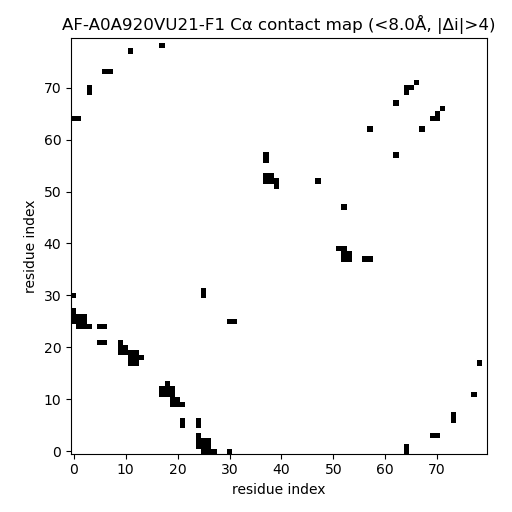. ILE A 1 77 ? -6.590 3.535 13.572 1.00 85.06 77 ILE A C 1
ATOM 647 O O . ILE A 1 77 ? -7.533 3.364 14.338 1.00 85.06 77 ILE A O 1
ATOM 651 N N . ASN A 1 78 ? -6.375 2.793 12.486 1.00 80.62 78 ASN A N 1
ATOM 652 C CA . ASN A 1 78 ? -7.352 1.853 11.950 1.00 80.62 78 ASN A CA 1
ATOM 653 C C . ASN A 1 78 ? -7.380 0.509 12.700 1.00 80.62 78 ASN A C 1
ATOM 655 O O . ASN A 1 78 ? -8.442 -0.085 12.836 1.00 80.62 78 ASN A O 1
ATOM 659 N N . PHE A 1 79 ? -6.248 0.027 13.216 1.00 83.50 79 PHE A N 1
ATOM 660 C CA . PHE A 1 79 ? -6.147 -1.309 13.826 1.00 83.50 79 PHE A CA 1
ATOM 661 C C . PHE A 1 79 ? -5.747 -1.269 15.304 1.00 83.50 79 PHE A C 1
ATOM 663 O O . PHE A 1 79 ? -4.867 -2.011 15.740 1.00 83.50 79 PHE A O 1
ATOM 670 N N . LYS A 1 80 ? -6.345 -0.342 16.049 1.00 65.50 80 LYS A N 1
ATOM 671 C CA . LYS A 1 80 ? -6.079 -0.141 17.475 1.00 65.50 80 LYS A CA 1
ATOM 672 C C . LYS A 1 80 ? -6.790 -1.150 18.367 1.00 65.50 80 LYS A C 1
ATOM 674 O O . LYS A 1 80 ? -7.938 -1.510 18.035 1.00 65.50 80 LYS A O 1
#

Secondary structure (DSSP, 8-state):
-B-HHHHHTPPPB-SSS-B---S--BS-THHHHHHHHHSPP--SSSPPPGGGS-HHHHHHHHHHHHTSHHHHHHHHHHT-

pLDDT: mean 78.48, std 12.0, range [53.81, 92.31]

Radius of gyration: 15.32 Å; Cα contacts (8 Å, |Δi|>4): 52; chains: 1; bounding box: 34×31×35 Å

Foldseek 3Di:
DFQLVCLLPFDWDPPDPIDTDDPDGDPDPVVVVVVVVQAPDCPDDDDDDPVRGPPPPCPVPPVCVCVPPSVVVSCVVRVD

Solvent-accessible surface area (backbone atoms only — not comparable to full-atom values): 5249 Å² total; per-residue (Å²): 103,74,38,63,70,59,60,69,66,42,62,71,47,64,92,64,83,73,45,67,75,71,97,77,50,62,72,47,76,67,51,56,56,56,56,57,69,55,49,67,88,80,86,69,92,78,83,81,59,80,86,64,49,67,65,77,66,54,55,79,72,53,47,62,60,67,74,20,70,69,44,52,51,46,52,57,67,75,72,109